Protein AF-A0A1R3L2Z3-F1 (afdb_monomer_lite)

Secondary structure (DSSP, 8-state):
-HHHHHHHHHHHHTTSS-PEESSTTSPEE-EEE-SS-EEE---SSHHHHHHHHHHHHHHHHHH-----STT------GGGSS---

Organism: NCBI:txid93759

Foldseek 3Di:
DVLLVVLV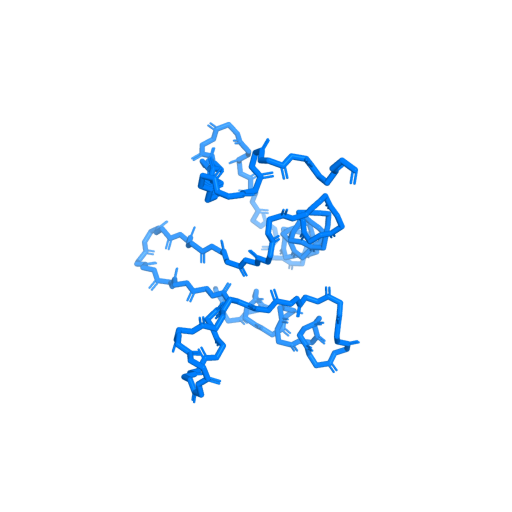VVCVVVVQFAFDADPPPHDGDAWDDDPPDIDGGGALDPSNVVSVVVSVVVCCVVVVDDDDPVPDDDDDDPVSVPPDD

Sequence (85 aa):
MERLGHIREREIRQGNWKPIYVGHRGPGVSHLFKADDLFLFGRATEDQANVIKRVLDEFSHASGAKVSLEKSQLFLSPSAAKGQA

Radius of gyration: 13.42 Å; chains: 1; bounding box: 33×26×30 Å

pLDDT: mean 86.42, std 10.94, range [34.19, 96.12]

Structure (mmCIF, N/CA/C/O backbone):
data_AF-A0A1R3L2Z3-F1
#
_entry.id   AF-A0A1R3L2Z3-F1
#
loop_
_atom_site.group_PDB
_atom_site.id
_atom_site.type_symbol
_atom_site.label_atom_id
_atom_site.label_alt_id
_atom_site.label_comp_id
_atom_site.label_asym_id
_atom_site.label_entity_id
_atom_site.label_seq_id
_atom_site.pdbx_PDB_ins_code
_atom_site.Cartn_x
_atom_site.Cartn_y
_atom_site.Cartn_z
_atom_site.occupancy
_atom_site.B_iso_or_equiv
_atom_site.auth_seq_id
_atom_site.auth_comp_id
_atom_site.auth_asym_id
_atom_site.auth_atom_id
_atom_site.pdbx_PDB_model_num
ATOM 1 N N . MET A 1 1 ? -7.657 -7.597 7.855 1.00 79.25 1 MET A N 1
ATOM 2 C CA . MET A 1 1 ? -6.738 -7.655 6.695 1.00 79.25 1 MET A CA 1
ATOM 3 C C . MET A 1 1 ? -7.445 -7.868 5.357 1.00 79.25 1 MET A C 1
ATOM 5 O O . MET A 1 1 ? -7.033 -7.243 4.390 1.00 79.25 1 MET A O 1
ATOM 9 N N . GLU A 1 2 ? -8.524 -8.658 5.275 1.00 85.19 2 GLU A N 1
ATOM 10 C CA . GLU A 1 2 ? -9.252 -8.897 4.006 1.00 85.19 2 GLU A CA 1
ATOM 11 C C . GLU A 1 2 ? -9.666 -7.614 3.269 1.00 85.19 2 GLU A C 1
ATOM 13 O O . GLU A 1 2 ? -9.413 -7.475 2.074 1.00 85.19 2 GLU A O 1
ATOM 18 N N . ARG A 1 3 ? -10.209 -6.619 3.988 1.00 88.19 3 ARG A N 1
ATOM 19 C CA . ARG A 1 3 ? -10.597 -5.325 3.397 1.00 88.19 3 ARG A CA 1
ATOM 20 C C . ARG A 1 3 ? -9.434 -4.609 2.701 1.00 88.19 3 ARG A C 1
ATOM 22 O O . ARG A 1 3 ? -9.613 -4.108 1.597 1.00 88.19 3 ARG A O 1
ATOM 29 N N . LEU A 1 4 ? -8.247 -4.594 3.310 1.00 90.25 4 LEU A N 1
ATOM 30 C CA . LEU A 1 4 ? -7.046 -4.024 2.690 1.00 90.25 4 LEU A CA 1
ATOM 31 C C . LEU A 1 4 ? -6.678 -4.781 1.407 1.00 90.25 4 LEU A C 1
ATOM 33 O O . LEU A 1 4 ? -6.337 -4.165 0.399 1.00 90.25 4 LEU A O 1
ATOM 37 N N . GLY A 1 5 ? -6.798 -6.112 1.440 1.00 89.75 5 GLY A N 1
ATOM 38 C CA . GLY A 1 5 ? -6.616 -6.965 0.270 1.00 89.75 5 GLY A CA 1
ATOM 39 C C . GLY A 1 5 ? -7.516 -6.554 -0.894 1.00 89.75 5 GLY A C 1
ATOM 40 O O . GLY A 1 5 ? -7.020 -6.371 -2.001 1.00 89.75 5 GLY A O 1
ATOM 41 N N . HIS A 1 6 ? -8.805 -6.319 -0.636 1.00 92.12 6 HIS A N 1
ATOM 42 C CA . HIS A 1 6 ? -9.761 -5.889 -1.661 1.00 92.12 6 HIS A CA 1
ATOM 43 C C . HIS A 1 6 ? -9.468 -4.499 -2.238 1.00 92.12 6 HIS A C 1
ATOM 45 O O . HIS A 1 6 ? -9.529 -4.329 -3.456 1.00 92.12 6 HIS A O 1
ATOM 51 N N . ILE A 1 7 ? -9.132 -3.517 -1.394 1.00 93.56 7 ILE A N 1
ATOM 52 C CA . ILE A 1 7 ? -8.799 -2.154 -1.845 1.00 93.56 7 ILE A CA 1
ATOM 53 C C . ILE A 1 7 ? -7.571 -2.200 -2.762 1.00 93.56 7 ILE A C 1
ATOM 55 O O . ILE A 1 7 ? -7.589 -1.663 -3.866 1.00 93.56 7 ILE A O 1
ATOM 59 N N . ARG A 1 8 ? -6.521 -2.916 -2.349 1.00 93.50 8 ARG A N 1
ATOM 60 C CA . ARG A 1 8 ? -5.314 -3.103 -3.158 1.00 93.50 8 ARG A CA 1
ATOM 61 C C . ARG A 1 8 ? -5.609 -3.828 -4.473 1.00 93.50 8 ARG A C 1
ATOM 63 O O . ARG A 1 8 ? -5.153 -3.381 -5.519 1.00 93.50 8 ARG A O 1
ATOM 70 N N . GLU A 1 9 ? -6.361 -4.929 -4.438 1.00 93.00 9 GLU A N 1
ATOM 71 C CA . GLU A 1 9 ? -6.727 -5.693 -5.640 1.00 93.00 9 GLU A CA 1
ATOM 72 C C . GLU A 1 9 ? -7.448 -4.805 -6.664 1.00 93.00 9 GLU A C 1
ATOM 74 O O . GLU A 1 9 ? -7.167 -4.865 -7.860 1.00 93.00 9 GLU A O 1
ATOM 79 N N . ARG A 1 10 ? -8.331 -3.918 -6.191 1.00 95.69 10 ARG A N 1
ATOM 80 C CA . ARG A 1 10 ? -8.996 -2.915 -7.027 1.00 95.69 10 ARG A CA 1
ATOM 81 C C . ARG A 1 10 ? -7.988 -1.978 -7.696 1.00 95.69 10 ARG A C 1
ATOM 83 O O . ARG A 1 10 ? -8.063 -1.802 -8.909 1.00 95.69 10 ARG A O 1
ATOM 90 N N . GLU A 1 11 ? -7.037 -1.418 -6.949 1.00 96.12 11 GLU A N 1
ATOM 91 C CA . GLU A 1 11 ? -6.014 -0.518 -7.509 1.00 96.12 11 GLU A CA 1
ATOM 92 C C . GLU A 1 11 ? -5.067 -1.234 -8.488 1.00 96.12 11 GLU A C 1
ATOM 94 O O . GLU A 1 11 ? -4.645 -0.636 -9.479 1.00 96.12 11 GLU A O 1
ATOM 99 N N . ILE A 1 12 ? -4.762 -2.518 -8.263 1.00 93.94 12 ILE A N 1
ATOM 100 C CA . ILE A 1 12 ? -3.991 -3.344 -9.208 1.00 93.94 12 ILE A CA 1
ATOM 101 C C . ILE A 1 12 ? -4.785 -3.548 -10.501 1.00 93.94 12 ILE A C 1
ATOM 103 O O . ILE A 1 12 ? -4.258 -3.317 -11.589 1.00 93.94 12 ILE A O 1
ATOM 107 N N . ARG A 1 13 ? -6.066 -3.926 -10.400 1.00 94.81 13 ARG A N 1
ATOM 108 C CA . ARG A 1 13 ? -6.950 -4.136 -11.561 1.00 94.81 13 ARG A CA 1
ATOM 109 C C . ARG A 1 13 ? -7.180 -2.862 -12.371 1.00 94.81 13 ARG A C 1
ATOM 111 O O . ARG A 1 13 ? -7.303 -2.937 -13.587 1.00 94.81 13 ARG A O 1
ATOM 118 N N . GLN A 1 14 ? -7.216 -1.708 -11.709 1.00 95.44 14 GLN A N 1
ATOM 119 C CA . GLN A 1 14 ? -7.288 -0.393 -12.356 1.00 95.44 14 GLN A CA 1
ATOM 120 C C . GLN A 1 14 ? -5.941 0.054 -12.944 1.00 95.44 14 GLN A C 1
ATOM 122 O O . GLN A 1 14 ? -5.880 1.029 -13.684 1.00 95.44 14 GLN A O 1
ATOM 127 N N . GLY A 1 15 ? -4.854 -0.659 -12.641 1.00 93.44 15 GLY A N 1
ATOM 128 C CA . GLY A 1 15 ? -3.516 -0.352 -13.125 1.00 93.44 15 GLY A CA 1
ATOM 129 C C . GLY A 1 15 ? -2.811 0.769 -12.361 1.00 93.44 15 GLY A C 1
ATOM 130 O O . GLY A 1 15 ? -1.691 1.108 -12.745 1.00 93.44 15 GLY A O 1
ATOM 131 N N . ASN A 1 16 ? -3.409 1.295 -11.292 1.00 95.88 16 ASN A N 1
ATOM 132 C CA . ASN A 1 16 ? -2.824 2.334 -10.442 1.00 95.88 16 ASN A CA 1
ATOM 133 C C . ASN A 1 16 ? -1.676 1.760 -9.605 1.00 95.88 16 ASN A C 1
ATOM 135 O O . ASN A 1 16 ? -0.602 2.353 -9.521 1.00 95.88 16 ASN A O 1
ATOM 139 N N . TRP A 1 17 ? -1.876 0.565 -9.041 1.00 96.12 17 TRP A N 1
ATOM 140 C CA . TRP A 1 17 ? -0.847 -0.159 -8.300 1.00 96.12 17 TRP A CA 1
ATOM 141 C C . TRP A 1 17 ? -0.129 -1.147 -9.223 1.00 96.12 17 TRP A C 1
ATOM 143 O O . TRP A 1 17 ? -0.717 -2.090 -9.749 1.00 96.12 17 TRP A O 1
ATOM 153 N N . LYS A 1 18 ? 1.176 -0.952 -9.402 1.00 94.38 18 LYS A N 1
ATOM 154 C CA . LYS A 1 18 ? 2.075 -1.818 -10.166 1.00 94.38 18 LYS A CA 1
ATOM 155 C C . LYS A 1 18 ? 2.820 -2.764 -9.211 1.00 94.38 18 LYS A C 1
ATOM 157 O O . LYS A 1 18 ? 3.738 -2.307 -8.525 1.00 94.38 18 LYS A O 1
ATOM 162 N N . PRO A 1 19 ? 2.448 -4.057 -9.141 1.00 92.25 19 PRO A N 1
ATOM 163 C CA . PRO A 1 19 ? 3.151 -5.033 -8.309 1.00 92.25 19 PRO A CA 1
ATOM 164 C C . PRO A 1 19 ? 4.584 -5.273 -8.804 1.00 92.25 19 PRO A C 1
ATOM 166 O O . PRO A 1 19 ? 4.933 -4.938 -9.940 1.00 92.25 19 PRO A O 1
ATOM 169 N N . ILE A 1 20 ? 5.409 -5.881 -7.952 1.00 91.00 20 ILE A N 1
ATOM 170 C CA . ILE A 1 20 ? 6.766 -6.309 -8.308 1.00 91.00 20 ILE A CA 1
ATOM 171 C C . ILE A 1 20 ? 6.697 -7.725 -8.881 1.00 91.00 20 ILE A C 1
ATOM 173 O O . ILE A 1 20 ? 6.068 -8.593 -8.288 1.00 91.00 20 ILE A O 1
ATOM 177 N N . TYR A 1 21 ?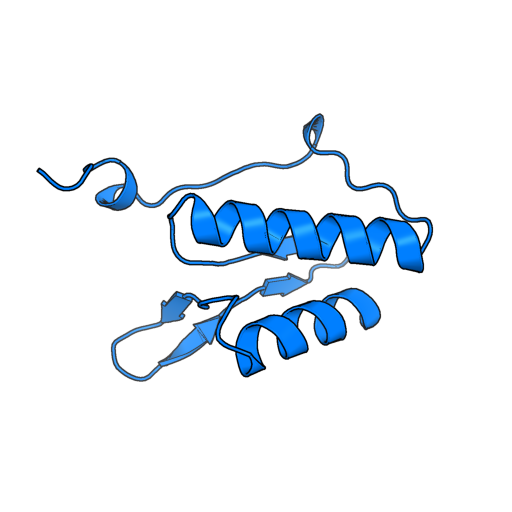 7.351 -7.983 -10.012 1.00 88.25 21 TYR A N 1
ATOM 178 C CA . TYR A 1 21 ? 7.362 -9.309 -10.637 1.00 88.25 21 TYR A CA 1
ATOM 179 C C . TYR A 1 21 ? 8.614 -10.090 -10.248 1.00 88.25 21 TYR A C 1
ATOM 181 O O . TYR A 1 21 ? 9.734 -9.588 -10.365 1.00 88.25 21 TYR A O 1
ATOM 189 N N . VAL A 1 22 ? 8.423 -11.332 -9.804 1.00 85.06 22 VAL A N 1
ATOM 190 C CA . VAL A 1 22 ? 9.532 -12.226 -9.450 1.00 85.06 22 VAL A CA 1
ATOM 191 C C . VAL A 1 22 ? 10.001 -12.963 -10.705 1.00 85.06 22 VAL A C 1
ATOM 193 O O . VAL A 1 22 ? 9.461 -13.997 -11.076 1.00 85.06 22 VAL A O 1
ATOM 196 N N . GLY A 1 23 ? 11.011 -12.425 -11.386 1.00 84.06 23 GLY A N 1
ATOM 197 C CA . GLY A 1 23 ? 11.497 -12.969 -12.659 1.00 84.06 23 GLY A CA 1
ATOM 198 C C . GLY A 1 23 ? 10.622 -12.582 -13.858 1.00 84.06 23 GLY A C 1
ATOM 199 O O . GLY A 1 23 ? 9.565 -11.974 -13.718 1.00 84.06 23 GLY A O 1
ATOM 200 N N . HIS A 1 24 ? 11.071 -12.923 -15.070 1.00 76.81 24 HIS A N 1
ATOM 201 C CA . HIS A 1 24 ? 10.475 -12.405 -16.313 1.00 76.81 24 HIS A CA 1
ATOM 202 C C . HIS A 1 24 ? 9.023 -12.862 -16.564 1.00 76.81 24 HIS A C 1
ATOM 204 O O . HIS A 1 24 ? 8.285 -12.203 -17.291 1.00 76.81 24 HIS A O 1
ATOM 210 N N . ARG A 1 25 ? 8.603 -13.979 -15.957 1.00 83.12 25 ARG A N 1
ATOM 211 C CA . ARG A 1 25 ? 7.247 -14.550 -16.070 1.00 83.12 25 ARG A CA 1
ATOM 212 C C . ARG A 1 25 ? 6.661 -14.994 -14.729 1.00 83.12 25 ARG A C 1
ATOM 214 O O . ARG A 1 25 ? 5.708 -15.768 -14.708 1.00 83.12 25 ARG A O 1
ATOM 221 N N . GLY A 1 26 ? 7.259 -14.581 -13.617 1.00 82.56 26 GLY A N 1
ATOM 222 C CA . GLY A 1 26 ? 6.729 -14.961 -12.314 1.00 82.56 26 GLY A CA 1
ATOM 223 C C . GLY A 1 26 ? 5.542 -14.101 -11.894 1.00 82.56 26 GLY A C 1
ATOM 224 O O . GLY A 1 26 ? 5.212 -13.111 -12.553 1.00 82.56 26 GLY A O 1
ATOM 225 N N . PRO A 1 27 ? 4.883 -14.481 -10.791 1.00 87.50 27 PRO A N 1
ATOM 226 C CA . PRO A 1 27 ? 3.717 -13.772 -10.296 1.00 87.50 27 PRO A CA 1
ATOM 227 C C . PRO A 1 27 ? 4.073 -12.345 -9.861 1.00 87.50 27 PRO A C 1
ATOM 229 O O . PRO A 1 27 ? 5.177 -12.070 -9.380 1.00 87.50 27 PRO A O 1
ATOM 232 N N . GLY A 1 28 ? 3.103 -11.443 -10.006 1.00 87.56 28 GLY A N 1
ATOM 233 C CA . GLY A 1 28 ? 3.163 -10.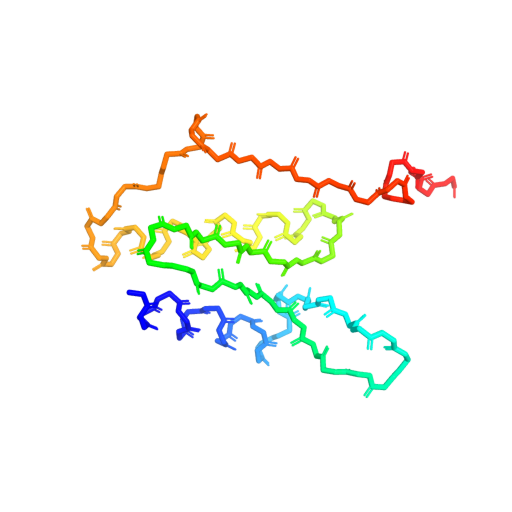119 -9.404 1.00 87.56 28 GLY A CA 1
ATOM 234 C C . GLY A 1 28 ? 2.927 -10.219 -7.899 1.00 87.56 28 GLY A C 1
ATOM 235 O O . GLY A 1 28 ? 1.864 -10.648 -7.457 1.00 87.56 28 GLY A O 1
ATOM 236 N N . VAL A 1 29 ? 3.908 -9.803 -7.109 1.00 89.44 29 VAL A N 1
ATOM 237 C CA . VAL A 1 29 ? 3.833 -9.720 -5.653 1.00 89.44 29 VAL A CA 1
ATOM 238 C C . VAL A 1 29 ? 3.541 -8.275 -5.264 1.00 89.44 29 VAL A C 1
ATOM 240 O O . VAL A 1 29 ? 4.241 -7.342 -5.661 1.00 89.44 29 VAL A O 1
ATOM 243 N N . SER A 1 30 ? 2.475 -8.089 -4.492 1.00 87.75 30 SER A N 1
ATOM 244 C CA . SER A 1 30 ? 2.016 -6.777 -4.017 1.00 87.75 30 SER A CA 1
ATOM 245 C C . SER A 1 30 ? 1.971 -6.669 -2.497 1.00 87.75 30 SER A C 1
ATOM 247 O O . SER A 1 30 ? 1.909 -5.564 -1.963 1.00 87.75 30 SER A O 1
ATOM 249 N N . HIS A 1 31 ? 1.990 -7.799 -1.788 1.00 88.69 31 HIS A N 1
ATOM 250 C CA . HIS A 1 31 ? 1.928 -7.826 -0.334 1.00 88.69 31 HIS A CA 1
ATOM 251 C C . HIS A 1 31 ? 2.422 -9.153 0.250 1.00 88.69 31 HIS A C 1
ATOM 253 O O . HIS A 1 31 ? 2.437 -10.173 -0.438 1.00 88.69 31 HIS A O 1
ATOM 259 N N . LEU A 1 32 ? 2.744 -9.129 1.541 1.00 87.62 32 LEU A N 1
ATOM 260 C CA . LEU A 1 32 ? 2.895 -10.305 2.394 1.00 87.62 32 LEU A CA 1
ATOM 261 C C . LEU A 1 32 ? 2.236 -9.996 3.743 1.00 87.62 32 LEU A C 1
ATOM 263 O O . LEU A 1 32 ? 2.615 -9.035 4.413 1.00 87.62 32 LEU A O 1
ATOM 267 N N . PHE A 1 33 ? 1.234 -10.791 4.118 1.00 82.94 33 PHE A N 1
ATOM 268 C CA . PHE A 1 33 ? 0.588 -10.710 5.428 1.00 82.94 33 PHE A CA 1
ATOM 269 C C . PHE A 1 33 ? 1.238 -11.726 6.371 1.00 82.94 33 PHE A C 1
ATOM 271 O O . PHE A 1 33 ? 1.248 -12.921 6.076 1.00 82.94 33 PHE A O 1
ATOM 278 N N . LYS A 1 34 ? 1.751 -11.264 7.510 1.00 76.12 34 LYS A N 1
ATOM 279 C CA . LYS A 1 34 ? 2.071 -12.094 8.676 1.00 76.12 34 LYS A CA 1
ATOM 280 C C . LYS A 1 34 ? 1.093 -11.729 9.802 1.00 76.12 34 LYS A C 1
ATOM 282 O O . LYS A 1 34 ? 0.363 -10.752 9.674 1.00 76.12 34 LYS A O 1
ATOM 287 N N . ALA A 1 35 ? 1.048 -12.524 10.871 1.00 72.50 35 ALA A N 1
ATOM 288 C CA . ALA A 1 35 ? 0.124 -12.343 11.996 1.00 72.50 35 ALA A CA 1
ATOM 289 C C . ALA A 1 35 ? 0.052 -10.887 12.499 1.00 72.50 35 ALA A C 1
ATOM 291 O O . ALA A 1 35 ? -1.046 -10.355 12.642 1.00 72.50 35 ALA A O 1
ATOM 292 N N . ASP A 1 36 ? 1.209 -10.241 12.658 1.00 75.62 36 ASP A N 1
ATOM 293 C CA . ASP A 1 36 ? 1.309 -8.881 13.201 1.00 75.62 36 ASP A CA 1
ATOM 294 C C . ASP A 1 36 ? 1.878 -7.865 12.196 1.00 75.62 36 ASP A C 1
ATOM 296 O O . ASP A 1 36 ? 1.671 -6.661 12.341 1.00 75.62 36 ASP A O 1
ATOM 300 N N . ASP A 1 37 ? 2.556 -8.349 11.149 1.00 82.44 37 ASP A N 1
ATOM 301 C CA . ASP A 1 37 ? 3.291 -7.511 10.203 1.00 82.44 37 ASP A CA 1
ATOM 302 C C . ASP A 1 37 ? 2.652 -7.506 8.813 1.00 82.44 37 ASP A C 1
ATOM 304 O O . ASP A 1 37 ? 2.214 -8.530 8.274 1.00 82.44 37 ASP A O 1
ATOM 308 N N . LEU A 1 38 ? 2.673 -6.331 8.192 1.00 86.88 38 LEU A N 1
ATOM 309 C CA . LEU A 1 38 ? 2.233 -6.103 6.827 1.00 86.88 38 LEU A CA 1
ATOM 310 C C . LEU A 1 38 ? 3.401 -5.608 5.982 1.00 86.88 38 LEU A C 1
ATOM 312 O O . LEU A 1 38 ? 3.934 -4.530 6.232 1.00 86.88 38 LEU A O 1
ATOM 316 N N . PHE A 1 39 ? 3.713 -6.336 4.914 1.00 90.44 39 PHE A N 1
ATOM 317 C CA . PHE A 1 39 ? 4.609 -5.854 3.868 1.00 90.44 39 PHE A CA 1
ATOM 318 C C . PHE A 1 39 ? 3.798 -5.514 2.625 1.00 90.44 39 PHE A C 1
ATOM 320 O O . PHE A 1 39 ? 2.952 -6.301 2.195 1.00 90.44 39 PHE A O 1
ATOM 327 N N . LEU A 1 40 ? 4.068 -4.349 2.041 1.00 92.44 40 LEU A N 1
ATOM 328 C CA . LEU A 1 40 ? 3.464 -3.880 0.797 1.00 92.44 40 LEU A CA 1
ATOM 329 C C . LEU A 1 40 ? 4.568 -3.658 -0.231 1.00 92.44 40 LEU A C 1
ATOM 331 O O . LEU A 1 40 ? 5.620 -3.107 0.086 1.00 92.44 40 LEU A O 1
ATOM 335 N N . PHE A 1 41 ? 4.319 -4.091 -1.462 1.00 92.50 41 PHE A N 1
ATOM 336 C CA . PHE A 1 41 ? 5.296 -4.069 -2.543 1.00 92.50 41 PHE A CA 1
ATOM 337 C C . PHE A 1 41 ? 4.738 -3.317 -3.748 1.00 92.50 41 PHE A C 1
ATOM 339 O O . PHE A 1 41 ? 3.614 -3.565 -4.188 1.00 92.50 41 PHE A O 1
ATOM 346 N N . GLY A 1 42 ? 5.547 -2.432 -4.320 1.00 91.94 42 GLY A N 1
ATOM 347 C CA . GLY A 1 42 ? 5.241 -1.695 -5.542 1.00 91.94 42 GLY A CA 1
ATOM 348 C C . GLY A 1 42 ? 6.525 -1.248 -6.230 1.00 91.94 42 GLY A C 1
ATOM 349 O O . GLY A 1 42 ? 7.616 -1.399 -5.675 1.00 91.94 42 GLY A O 1
ATOM 350 N N . ARG A 1 43 ? 6.428 -0.712 -7.453 1.00 91.06 43 ARG A N 1
ATOM 351 C CA . ARG A 1 43 ? 7.620 -0.125 -8.089 1.00 91.06 43 ARG A CA 1
ATOM 352 C C . ARG A 1 43 ? 8.136 1.042 -7.249 1.00 91.06 43 ARG A C 1
ATOM 354 O O . ARG A 1 43 ? 7.352 1.787 -6.677 1.00 91.06 43 ARG A O 1
ATOM 361 N N . ALA A 1 44 ? 9.453 1.208 -7.209 1.00 90.56 44 ALA A N 1
ATOM 362 C CA . ALA A 1 44 ? 10.100 2.267 -6.447 1.00 90.56 44 ALA A CA 1
ATOM 363 C C . ALA A 1 44 ? 10.009 3.614 -7.187 1.00 90.56 44 ALA A C 1
ATOM 365 O O . ALA A 1 44 ? 10.992 4.111 -7.727 1.00 90.56 44 ALA A O 1
ATOM 366 N N . THR A 1 45 ? 8.797 4.163 -7.257 1.00 90.44 45 THR A N 1
ATOM 367 C CA . THR A 1 45 ? 8.504 5.498 -7.787 1.00 90.44 45 THR A CA 1
ATOM 368 C C . THR A 1 45 ? 7.596 6.240 -6.813 1.00 90.44 45 THR A C 1
ATOM 370 O O . THR A 1 45 ? 6.839 5.618 -6.063 1.00 90.44 45 THR A O 1
ATOM 373 N N . GLU A 1 46 ? 7.641 7.570 -6.838 1.00 91.00 46 GLU A N 1
ATOM 374 C CA . GLU A 1 46 ? 6.804 8.407 -5.974 1.00 91.00 46 GLU A CA 1
ATOM 375 C C . GLU A 1 46 ? 5.306 8.153 -6.205 1.00 91.00 46 GLU A C 1
ATOM 377 O O . GLU A 1 46 ? 4.558 7.948 -5.250 1.00 91.00 46 GLU A O 1
ATOM 382 N N . ASP A 1 47 ? 4.881 8.030 -7.467 1.00 93.44 47 ASP A N 1
ATOM 383 C CA . ASP A 1 47 ? 3.494 7.700 -7.819 1.00 93.44 47 ASP A CA 1
ATOM 384 C C . ASP A 1 47 ? 2.999 6.422 -7.135 1.00 93.44 47 ASP A C 1
ATOM 386 O O . ASP A 1 47 ? 1.877 6.363 -6.633 1.00 93.44 47 ASP A O 1
ATOM 390 N N . GLN A 1 48 ? 3.836 5.383 -7.088 1.00 94.19 48 GLN A N 1
ATOM 391 C CA . GLN A 1 48 ? 3.469 4.122 -6.451 1.00 94.19 48 GLN A CA 1
ATOM 392 C C . GLN A 1 48 ? 3.415 4.249 -4.931 1.00 94.19 48 GLN A C 1
ATOM 394 O O . GLN A 1 48 ? 2.496 3.708 -4.319 1.00 94.19 48 GLN A O 1
ATOM 399 N N . ALA A 1 49 ? 4.334 5.001 -4.322 1.00 92.50 49 ALA A N 1
ATOM 400 C CA . ALA A 1 49 ? 4.274 5.300 -2.894 1.00 92.50 49 ALA A CA 1
ATOM 401 C C . ALA A 1 49 ? 2.985 6.060 -2.530 1.00 92.50 49 ALA A C 1
ATOM 403 O O . ALA A 1 49 ? 2.329 5.727 -1.542 1.00 92.50 49 ALA A O 1
ATOM 404 N N . ASN A 1 50 ? 2.566 7.011 -3.368 1.00 94.44 50 ASN A N 1
ATOM 405 C CA . ASN A 1 50 ? 1.319 7.755 -3.192 1.00 94.44 50 ASN A CA 1
ATOM 406 C C . ASN A 1 50 ? 0.076 6.861 -3.321 1.00 94.44 50 ASN A C 1
ATOM 408 O O . ASN A 1 50 ? -0.851 6.980 -2.518 1.00 94.44 50 ASN A O 1
ATOM 412 N N . VAL A 1 51 ? 0.063 5.919 -4.271 1.00 96.06 51 VAL A N 1
ATOM 413 C 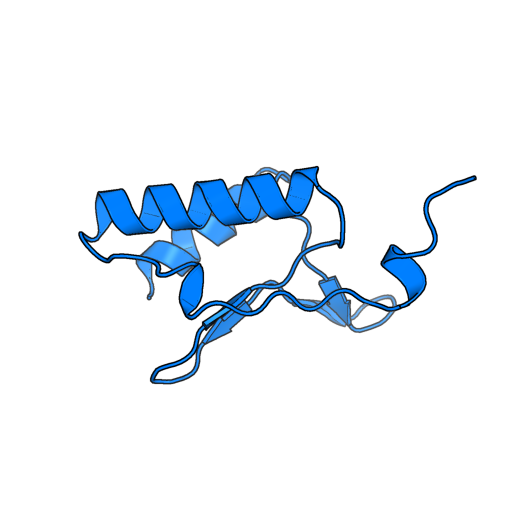CA . VAL A 1 51 ? -1.015 4.918 -4.388 1.00 96.06 51 VAL A CA 1
ATOM 414 C C . VAL A 1 51 ? -1.086 4.035 -3.139 1.00 96.06 51 VAL A C 1
ATOM 416 O O . VAL A 1 51 ? -2.171 3.835 -2.592 1.00 96.06 51 VAL A O 1
ATOM 419 N N . ILE A 1 52 ? 0.060 3.550 -2.648 1.00 94.00 52 ILE A N 1
ATOM 420 C CA . ILE A 1 52 ? 0.139 2.736 -1.425 1.00 94.00 52 ILE A CA 1
ATOM 421 C C . ILE A 1 52 ? -0.399 3.517 -0.222 1.00 94.00 52 ILE A C 1
ATOM 423 O O . ILE A 1 52 ? -1.215 2.994 0.539 1.00 94.00 52 ILE A O 1
ATOM 427 N N . LYS A 1 53 ? 0.010 4.781 -0.076 1.00 93.25 53 LYS A N 1
ATOM 428 C CA . LYS A 1 53 ? -0.473 5.668 0.983 1.00 93.25 53 LYS A CA 1
ATOM 429 C C . LYS A 1 53 ? -1.991 5.845 0.915 1.00 93.25 53 LYS A C 1
ATOM 431 O O . LYS A 1 53 ? -2.661 5.627 1.917 1.00 93.25 53 LYS A O 1
ATOM 436 N N . ARG A 1 54 ? -2.550 6.131 -0.268 1.00 95.00 54 ARG A N 1
ATOM 437 C CA . ARG A 1 54 ? -4.006 6.282 -0.450 1.00 95.00 54 ARG A CA 1
ATOM 438 C C . ARG A 1 54 ? -4.772 5.028 -0.030 1.00 95.00 54 ARG A C 1
ATOM 440 O O . ARG A 1 54 ? -5.813 5.127 0.610 1.00 95.00 54 ARG A O 1
ATOM 447 N N . VAL A 1 55 ? -4.257 3.851 -0.375 1.00 94.44 55 VAL A N 1
ATOM 448 C CA . VAL A 1 55 ? -4.862 2.563 0.000 1.00 94.44 55 VAL A CA 1
ATOM 449 C C . VAL A 1 55 ? -4.841 2.354 1.515 1.00 94.44 55 VAL A C 1
ATOM 451 O O . VAL A 1 55 ? -5.828 1.881 2.080 1.00 94.44 55 VAL A O 1
ATOM 454 N N . LEU A 1 56 ? -3.741 2.714 2.179 1.00 93.00 56 LEU A N 1
ATOM 455 C CA . LEU A 1 56 ? -3.621 2.653 3.638 1.00 93.00 56 LEU A CA 1
ATOM 456 C C . LEU A 1 56 ? -4.555 3.650 4.334 1.00 93.00 56 LEU A C 1
ATOM 458 O O . LEU A 1 56 ? -5.172 3.294 5.340 1.00 93.00 56 LEU A O 1
ATOM 462 N N . ASP A 1 57 ? -4.700 4.856 3.789 1.00 92.62 57 ASP A N 1
ATOM 463 C CA . ASP A 1 57 ? -5.607 5.885 4.304 1.00 92.62 57 ASP A CA 1
ATOM 464 C C . ASP A 1 57 ? -7.073 5.447 4.166 1.00 92.62 57 ASP A C 1
ATOM 466 O O . ASP A 1 57 ? -7.835 5.503 5.133 1.00 92.62 57 ASP A O 1
ATOM 470 N N . GLU A 1 58 ? -7.463 4.916 3.001 1.00 93.88 58 GLU A N 1
ATOM 471 C CA . GLU A 1 58 ? -8.804 4.363 2.769 1.00 93.88 58 GLU A CA 1
ATOM 472 C C . GLU A 1 58 ? -9.093 3.184 3.705 1.00 93.88 58 GLU A C 1
ATOM 474 O O . GLU A 1 58 ? -10.160 3.109 4.318 1.00 93.88 58 GLU A O 1
ATOM 479 N N . PHE A 1 59 ? -8.129 2.274 3.866 1.00 91.81 59 PHE A N 1
ATOM 480 C CA . PHE A 1 59 ? -8.259 1.161 4.797 1.00 91.81 59 PHE A CA 1
ATOM 481 C C . PHE A 1 59 ? -8.419 1.642 6.244 1.00 91.81 59 PHE A C 1
ATOM 483 O O . PHE A 1 59 ? -9.291 1.137 6.956 1.00 91.81 59 PHE A O 1
ATOM 490 N N . SER A 1 60 ? -7.613 2.615 6.671 1.00 91.38 60 SER A N 1
ATOM 491 C CA . SER A 1 60 ? -7.670 3.199 8.016 1.00 91.38 60 SER A CA 1
ATOM 492 C C . SER A 1 60 ? -9.030 3.842 8.272 1.00 91.38 60 SER A C 1
ATOM 494 O O . SER A 1 60 ? -9.679 3.546 9.274 1.00 91.38 60 SER A O 1
ATOM 496 N N . HIS A 1 61 ? -9.518 4.638 7.316 1.00 91.38 61 HIS A N 1
ATOM 497 C CA . HIS A 1 61 ? -10.826 5.281 7.395 1.00 91.38 61 HIS A CA 1
ATOM 498 C C . HIS A 1 61 ? -11.968 4.261 7.475 1.00 91.38 61 HIS A C 1
ATOM 500 O O . HIS A 1 61 ? -12.851 4.378 8.320 1.00 91.38 61 HIS A O 1
ATOM 506 N N . ALA A 1 62 ? -11.936 3.222 6.637 1.00 89.88 62 ALA A N 1
ATOM 507 C CA . ALA A 1 62 ? -13.005 2.233 6.590 1.00 89.88 62 ALA A CA 1
ATOM 508 C C . ALA A 1 62 ? -12.998 1.276 7.794 1.00 89.88 62 ALA A C 1
ATOM 510 O O . ALA A 1 62 ? -14.055 0.794 8.195 1.00 89.88 62 ALA A O 1
ATOM 511 N N . SER A 1 63 ? -11.828 0.909 8.321 1.00 88.69 63 SER A N 1
ATOM 512 C CA . SER A 1 63 ? -11.702 -0.078 9.408 1.00 88.69 63 SER A CA 1
ATOM 513 C C . SER A 1 63 ? -11.631 0.538 10.806 1.00 88.69 63 SER A C 1
ATOM 515 O O . SER A 1 63 ? -11.772 -0.189 11.786 1.00 88.69 63 SER A O 1
ATOM 517 N N . GLY A 1 64 ? -11.376 1.846 10.910 1.00 87.88 64 GLY A N 1
ATOM 518 C CA . GLY A 1 64 ? -11.030 2.509 12.169 1.00 87.88 64 GLY A CA 1
ATOM 519 C C . GLY A 1 64 ? -9.613 2.193 12.664 1.00 87.88 64 GLY A C 1
ATOM 520 O O . GLY A 1 64 ? -9.213 2.679 13.723 1.00 87.88 64 GLY A O 1
ATOM 521 N N . ALA A 1 65 ? -8.838 1.390 11.924 1.00 85.56 65 ALA A N 1
ATOM 522 C CA . ALA A 1 65 ? -7.445 1.118 12.245 1.00 85.56 65 ALA A CA 1
ATOM 523 C C . ALA A 1 65 ? -6.580 2.367 12.016 1.00 85.56 65 ALA A C 1
ATOM 525 O O . ALA A 1 65 ? -6.845 3.166 11.122 1.00 85.56 65 ALA A O 1
ATOM 526 N N . LYS A 1 66 ? -5.511 2.521 12.804 1.00 83.06 66 LYS A N 1
ATOM 527 C CA . LYS A 1 66 ? -4.513 3.580 12.609 1.00 83.06 66 LYS A CA 1
ATOM 528 C C . LYS A 1 66 ? -3.224 2.985 12.064 1.00 83.06 66 LYS A C 1
ATOM 530 O O . LYS A 1 66 ? -2.576 2.189 12.741 1.00 83.06 66 LYS A O 1
ATOM 535 N N . VAL A 1 67 ? -2.831 3.412 10.870 1.00 83.31 67 VAL A N 1
ATOM 536 C CA . VAL A 1 67 ? -1.507 3.119 10.316 1.00 83.31 67 VAL A CA 1
ATOM 537 C C . VAL A 1 67 ? -0.499 4.088 10.931 1.00 83.31 67 VAL A C 1
ATOM 539 O O . VAL A 1 67 ? -0.648 5.304 10.832 1.00 83.31 67 VAL A O 1
ATOM 542 N N . SER A 1 68 ? 0.526 3.556 11.597 1.00 84.50 68 SER A N 1
ATOM 543 C CA . SER A 1 68 ? 1.613 4.357 12.165 1.00 84.50 68 SER A CA 1
ATOM 544 C C . SER A 1 68 ? 2.773 4.415 11.178 1.00 84.50 68 SER A C 1
ATOM 546 O O . SER A 1 68 ? 3.476 3.423 10.986 1.00 84.50 68 SER A O 1
ATOM 548 N N . LEU A 1 69 ? 2.986 5.582 10.566 1.00 81.94 69 LEU A N 1
ATOM 549 C CA . LEU A 1 69 ? 4.146 5.806 9.698 1.00 81.94 69 LEU A CA 1
ATOM 550 C C . LEU A 1 69 ? 5.464 5.750 10.480 1.00 81.94 69 LEU A C 1
ATOM 552 O O . LEU A 1 69 ? 6.451 5.263 9.952 1.00 81.94 69 LEU A O 1
ATOM 556 N N . GLU A 1 70 ? 5.458 6.164 11.749 1.00 87.88 70 GLU A N 1
ATOM 557 C CA . GLU A 1 70 ? 6.624 6.098 12.643 1.00 87.88 70 GLU A CA 1
ATOM 558 C C . GLU A 1 70 ? 7.111 4.659 12.868 1.00 87.88 70 GLU A C 1
ATOM 560 O O . GLU A 1 70 ? 8.309 4.404 12.925 1.00 87.88 70 GLU A O 1
ATOM 565 N N . LYS A 1 71 ? 6.181 3.700 12.951 1.00 85.62 71 LYS A N 1
ATOM 566 C CA . LYS A 1 71 ? 6.497 2.269 13.077 1.00 85.62 71 LYS A CA 1
ATOM 567 C C . LYS A 1 71 ? 6.690 1.573 11.728 1.00 85.62 71 LYS A C 1
ATOM 569 O O . LYS A 1 71 ? 7.033 0.394 11.697 1.00 85.62 71 LYS A O 1
ATOM 574 N N . SER A 1 72 ? 6.439 2.272 10.623 1.00 88.81 72 SER A N 1
ATOM 575 C CA . SER A 1 72 ? 6.575 1.723 9.276 1.00 88.81 72 SER A CA 1
ATOM 576 C C . SER A 1 72 ? 8.003 1.903 8.771 1.00 88.81 72 SER A C 1
ATOM 578 O O . SER A 1 72 ? 8.651 2.909 9.040 1.00 88.81 72 SER A O 1
ATOM 580 N N . GLN A 1 73 ? 8.488 0.937 7.995 1.00 89.50 73 GLN A N 1
ATOM 581 C CA . GLN A 1 73 ? 9.803 1.003 7.363 1.00 89.50 73 GLN A CA 1
ATOM 582 C C . GLN A 1 73 ? 9.643 1.003 5.844 1.00 89.50 73 GLN A C 1
ATOM 584 O O . GL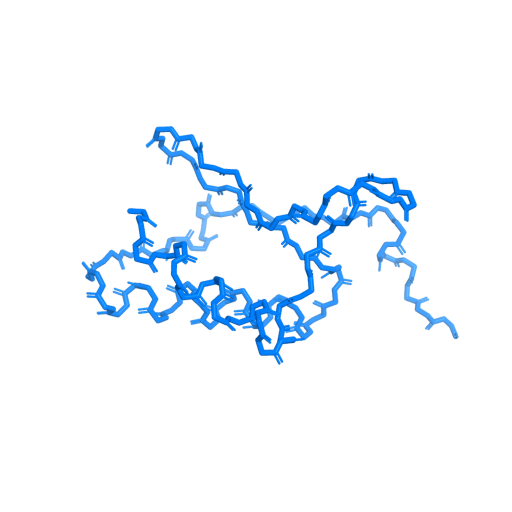N A 1 73 ? 8.850 0.234 5.297 1.00 89.50 73 GLN A O 1
ATOM 589 N N . LEU A 1 74 ? 10.401 1.864 5.163 1.00 88.88 74 LEU A N 1
ATOM 590 C CA . LEU A 1 74 ? 10.452 1.929 3.706 1.00 88.88 74 LEU A CA 1
ATOM 591 C C . LEU A 1 74 ? 11.772 1.335 3.214 1.00 88.88 74 LEU A C 1
ATOM 593 O O . LEU A 1 74 ? 12.846 1.802 3.584 1.00 88.88 74 LEU A O 1
ATOM 597 N N . PHE A 1 75 ? 11.677 0.342 2.332 1.00 88.25 75 PHE A N 1
ATOM 598 C CA . PHE A 1 75 ? 12.826 -0.276 1.679 1.00 88.25 75 PHE A CA 1
ATOM 599 C C . PHE A 1 75 ? 12.804 0.056 0.191 1.00 88.25 75 PHE A C 1
ATOM 601 O O . PHE A 1 75 ? 11.807 -0.180 -0.492 1.00 88.25 75 PHE A O 1
ATOM 608 N N . LEU A 1 76 ? 13.914 0.585 -0.317 1.00 87.38 76 LEU A N 1
ATOM 609 C CA . LEU A 1 76 ? 14.092 0.891 -1.733 1.00 87.38 76 LEU A CA 1
ATOM 610 C C . LEU A 1 76 ? 15.142 -0.044 -2.321 1.00 87.38 76 LEU A C 1
ATOM 612 O O . LEU A 1 76 ? 16.150 -0.351 -1.683 1.00 87.38 76 LEU A O 1
ATOM 616 N N . SER A 1 77 ? 14.916 -0.499 -3.552 1.00 84.62 77 SER A N 1
ATOM 617 C CA . SER A 1 77 ? 15.938 -1.268 -4.254 1.00 84.62 77 SER A CA 1
ATOM 618 C C . SER A 1 77 ? 17.124 -0.356 -4.606 1.00 84.62 77 SER A C 1
ATOM 620 O O . SER A 1 77 ? 16.916 0.816 -4.929 1.00 84.62 77 SER A O 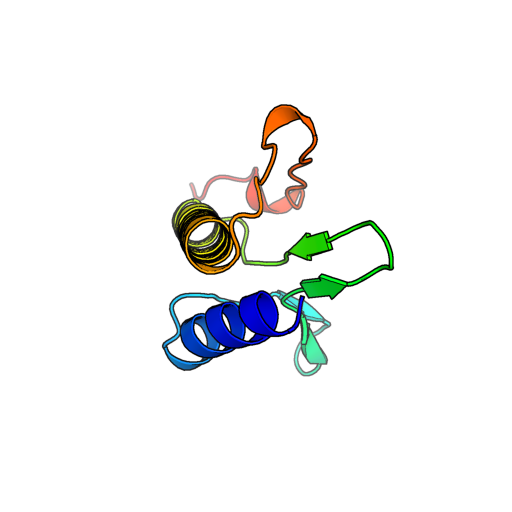1
ATOM 622 N N . PRO A 1 78 ? 18.372 -0.863 -4.613 1.00 81.88 78 PRO A N 1
ATOM 623 C CA . PRO A 1 78 ? 19.551 -0.050 -4.937 1.00 81.88 78 PRO A CA 1
ATOM 624 C C . PRO A 1 78 ? 19.455 0.647 -6.300 1.00 81.88 78 PRO A C 1
ATOM 626 O O . PRO A 1 78 ? 19.942 1.759 -6.485 1.00 81.88 78 PRO A O 1
ATOM 629 N N . SER A 1 79 ? 18.790 0.003 -7.260 1.00 77.75 79 SER A N 1
ATOM 630 C CA . SER A 1 79 ? 18.591 0.541 -8.606 1.00 77.75 79 SER A CA 1
ATOM 631 C C . SER A 1 79 ? 17.590 1.697 -8.660 1.00 77.75 79 SER A C 1
ATOM 633 O O . SER A 1 79 ? 17.613 2.445 -9.627 1.00 77.75 79 SER A O 1
ATOM 635 N N . ALA A 1 80 ? 16.732 1.863 -7.650 1.00 70.81 80 ALA A N 1
ATOM 636 C CA . ALA A 1 80 ? 15.779 2.969 -7.580 1.00 70.81 80 ALA A CA 1
ATOM 637 C C . ALA A 1 80 ? 16.438 4.303 -7.201 1.00 70.81 80 ALA A C 1
ATOM 639 O O . ALA A 1 80 ? 15.961 5.357 -7.601 1.00 70.81 80 ALA A O 1
ATOM 640 N N . ALA A 1 81 ? 17.551 4.260 -6.458 1.00 62.16 81 ALA A N 1
ATOM 641 C CA . ALA A 1 81 ? 18.327 5.449 -6.096 1.00 62.16 81 ALA A CA 1
ATOM 642 C C . ALA A 1 81 ? 19.129 6.020 -7.277 1.00 62.16 81 ALA A C 1
ATOM 644 O O . ALA A 1 81 ? 19.609 7.152 -7.217 1.00 62.16 81 ALA A O 1
ATOM 645 N N . LYS A 1 82 ? 19.265 5.255 -8.368 1.00 57.81 82 LYS A N 1
ATOM 646 C CA . LYS A 1 82 ? 19.753 5.779 -9.641 1.00 57.81 82 LYS A CA 1
ATOM 647 C C . LYS A 1 82 ? 18.594 6.522 -10.295 1.00 57.81 82 LYS A C 1
ATOM 649 O O . LYS A 1 82 ? 17.850 5.944 -11.084 1.00 57.81 82 LYS A O 1
ATOM 654 N N . GLY A 1 83 ? 18.425 7.786 -9.911 1.00 50.81 83 GLY A N 1
ATOM 655 C CA . GLY A 1 83 ? 17.582 8.717 -10.650 1.00 50.81 83 GLY A CA 1
ATOM 656 C C . GLY A 1 83 ? 17.905 8.601 -12.137 1.00 50.81 83 GLY A C 1
ATOM 657 O O . GLY A 1 83 ? 19.075 8.509 -12.513 1.00 50.81 83 GLY A O 1
ATOM 658 N N . GLN A 1 84 ? 16.864 8.510 -12.960 1.00 44.25 84 GLN A N 1
ATOM 659 C CA . GLN A 1 84 ? 17.004 8.617 -14.407 1.00 44.25 84 GLN A CA 1
ATOM 660 C C . GLN A 1 84 ? 17.767 9.913 -14.704 1.00 44.25 84 GLN A C 1
ATOM 662 O O . GLN A 1 84 ? 17.323 10.987 -14.299 1.00 44.25 84 GLN A O 1
ATOM 667 N N . ALA A 1 85 ? 18.945 9.769 -15.312 1.00 34.19 85 ALA A N 1
ATOM 668 C CA . ALA A 1 85 ? 19.627 10.854 -16.004 1.00 34.19 85 ALA A CA 1
ATOM 669 C C . ALA A 1 85 ? 18.890 11.162 -17.311 1.00 34.19 85 ALA A C 1
ATOM 671 O O . ALA A 1 85 ? 18.335 10.200 -17.898 1.00 34.19 85 ALA A O 1
#